Protein AF-A0A6G2D678-F1 (afdb_monomer_lite)

Sequence (94 aa):
DIIPLDELYRICEYARSITLERPALLGRIIARPYVGEPGNFTRTANRRDLAVSPFAPTVLDKLNEAGIDTYAVGKINDIFNGAGINHDMGHNKS

Foldseek 3Di:
DPADLVRLVVVQVVVVVVQVDPPRPDQKGKRFDWDDDVPDIDTDPSIDMDGDAPPDQDVLLVCVVVVHAAEDEACPCVNRVNRSHDYYPDHPDD

Secondary structure (DSSP, 8-state):
--S-HHHHHHHHHHHHHTSSSTTS--SEEEE--EEEETTEEEE-S--EEEEPPPSS--HHHHHHHTT---EE-TTHHHHHTTTT-SEE------

pLDDT: mean 93.07, std 7.23, range [51.72, 98.25]

Structure (mmCIF, N/CA/C/O backbone):
data_AF-A0A6G2D678-F1
#
_entry.id   AF-A0A6G2D678-F1
#
loop_
_atom_site.group_PDB
_atom_site.id
_atom_site.type_symbol
_atom_site.label_atom_id
_atom_site.label_alt_id
_atom_site.label_comp_id
_atom_site.label_asym_id
_atom_site.label_entity_id
_atom_site.label_seq_id
_atom_site.pdbx_PDB_ins_code
_atom_site.Cartn_x
_atom_site.Cartn_y
_atom_site.Cartn_z
_atom_site.occupancy
_atom_site.B_iso_or_equiv
_atom_site.auth_seq_id
_atom_site.auth_comp_id
_atom_site.auth_asym_id
_atom_site.auth_atom_id
_atom_site.pdbx_PDB_model_num
ATOM 1 N N . ASP A 1 1 ? 9.042 -2.017 -20.191 1.00 71.19 1 ASP A N 1
ATOM 2 C CA . ASP A 1 1 ? 9.616 -2.503 -21.463 1.00 71.19 1 ASP A CA 1
ATOM 3 C C . ASP A 1 1 ? 9.631 -4.020 -21.557 1.00 71.19 1 ASP A C 1
ATOM 5 O O . ASP A 1 1 ? 9.104 -4.534 -22.528 1.00 71.19 1 ASP A O 1
ATOM 9 N N . ILE A 1 2 ? 10.139 -4.743 -20.549 1.00 94.38 2 ILE A N 1
ATOM 10 C CA . ILE A 1 2 ? 10.110 -6.222 -20.543 1.00 94.38 2 ILE A CA 1
ATOM 11 C C . ILE A 1 2 ? 8.810 -6.771 -19.941 1.00 94.38 2 ILE A C 1
ATOM 13 O O . ILE A 1 2 ? 8.140 -7.586 -20.560 1.00 94.38 2 ILE A O 1
ATOM 17 N N . ILE A 1 3 ? 8.446 -6.310 -18.742 1.00 96.44 3 ILE A N 1
ATOM 18 C CA . ILE A 1 3 ? 7.208 -6.705 -18.058 1.00 96.44 3 ILE A CA 1
ATOM 19 C C . ILE A 1 3 ? 6.299 -5.471 -18.002 1.00 96.44 3 ILE A C 1
ATOM 21 O O . ILE A 1 3 ? 6.680 -4.478 -17.366 1.00 96.44 3 ILE A O 1
ATOM 25 N N . PRO A 1 4 ? 5.140 -5.474 -18.683 1.00 96.94 4 PRO A N 1
ATOM 26 C CA . PRO A 1 4 ? 4.145 -4.413 -18.566 1.00 96.94 4 PRO A CA 1
ATOM 27 C C . PRO A 1 4 ? 3.669 -4.231 -17.118 1.00 96.94 4 PRO A C 1
ATOM 29 O O . PRO A 1 4 ? 3.613 -5.188 -16.346 1.00 96.94 4 PRO A O 1
ATOM 32 N N . LEU A 1 5 ? 3.290 -3.003 -16.744 1.00 96.62 5 LEU A N 1
ATOM 33 C CA . LEU A 1 5 ? 2.854 -2.696 -15.373 1.00 96.62 5 LEU A CA 1
ATOM 34 C C . LEU A 1 5 ? 1.661 -3.546 -14.934 1.00 96.62 5 LEU A C 1
ATOM 36 O O . LEU A 1 5 ? 1.669 -4.073 -13.825 1.00 96.62 5 LEU A O 1
ATOM 40 N N . ASP A 1 6 ? 0.678 -3.725 -15.812 1.00 97.00 6 ASP A N 1
ATOM 41 C CA . ASP A 1 6 ? -0.521 -4.503 -15.502 1.00 97.00 6 ASP A CA 1
ATOM 42 C C . ASP A 1 6 ? -0.190 -5.974 -15.225 1.00 97.00 6 ASP A C 1
ATOM 44 O O . ASP A 1 6 ? -0.755 -6.588 -14.319 1.00 97.00 6 ASP A O 1
ATOM 48 N N . GLU A 1 7 ? 0.777 -6.537 -15.953 1.00 97.94 7 GLU A N 1
ATOM 49 C CA . GLU A 1 7 ? 1.263 -7.892 -15.703 1.00 97.94 7 GLU A CA 1
ATOM 50 C C . GLU A 1 7 ? 2.030 -7.972 -14.379 1.00 97.94 7 GLU A C 1
ATOM 52 O O . GLU A 1 7 ? 1.764 -8.863 -13.572 1.00 97.94 7 GLU A O 1
ATOM 57 N N . LEU A 1 8 ? 2.915 -7.008 -14.102 1.00 98.00 8 LEU A N 1
ATOM 58 C CA . LEU A 1 8 ? 3.619 -6.925 -12.821 1.00 98.00 8 LEU A CA 1
ATOM 59 C C . LEU A 1 8 ? 2.635 -6.857 -11.643 1.00 98.00 8 LEU A C 1
ATOM 61 O O . LEU A 1 8 ? 2.820 -7.549 -10.641 1.00 98.00 8 LEU A O 1
ATOM 65 N N . TYR A 1 9 ? 1.574 -6.057 -11.760 1.00 97.19 9 TYR A N 1
ATOM 66 C CA . TYR A 1 9 ? 0.542 -5.968 -10.731 1.00 97.19 9 TYR A CA 1
ATOM 67 C C . TYR A 1 9 ? -0.212 -7.283 -10.563 1.00 97.19 9 TYR A C 1
ATOM 69 O O . TYR A 1 9 ? -0.351 -7.738 -9.429 1.00 97.19 9 TYR A O 1
ATOM 77 N N . ARG A 1 10 ? -0.606 -7.945 -11.657 1.00 98.00 10 ARG A N 1
ATOM 78 C CA . ARG A 1 10 ? -1.239 -9.273 -11.603 1.00 98.00 10 ARG A CA 1
ATOM 79 C C . ARG A 1 10 ? -0.348 -10.319 -10.930 1.00 98.00 10 ARG A C 1
ATOM 81 O O . ARG A 1 10 ? -0.838 -11.116 -10.134 1.00 98.00 10 ARG A O 1
ATOM 88 N N . ILE A 1 11 ? 0.957 -10.310 -11.207 1.00 98.25 11 ILE A N 1
ATOM 89 C CA . ILE A 1 11 ? 1.926 -11.195 -10.543 1.00 98.25 11 ILE A CA 1
ATOM 90 C C . ILE A 1 11 ? 1.963 -10.909 -9.039 1.00 98.25 11 ILE A C 1
ATOM 92 O O . ILE A 1 11 ? 1.914 -11.838 -8.233 1.00 98.25 11 ILE A O 1
ATOM 96 N N . CYS A 1 12 ? 2.021 -9.635 -8.641 1.00 98.12 12 CYS A N 1
ATOM 97 C CA . CYS A 1 12 ? 2.001 -9.255 -7.230 1.00 98.12 12 CYS A CA 1
ATOM 98 C C . CYS A 1 12 ? 0.688 -9.649 -6.533 1.00 98.12 12 CYS A C 1
ATOM 100 O O . CYS A 1 12 ? 0.726 -10.100 -5.390 1.00 98.12 12 CYS A O 1
ATOM 102 N N . GLU A 1 13 ? -0.454 -9.518 -7.208 1.00 96.44 13 GLU A N 1
ATOM 103 C CA . GLU A 1 13 ? -1.767 -9.940 -6.706 1.00 96.44 13 GLU A CA 1
ATOM 104 C C . GLU A 1 13 ? -1.829 -11.462 -6.516 1.00 96.44 13 GLU A C 1
ATOM 106 O O . GLU A 1 13 ? -2.235 -11.938 -5.453 1.00 96.44 13 GLU A O 1
ATOM 111 N N . TYR A 1 14 ? -1.324 -12.233 -7.482 1.00 97.50 14 TYR A N 1
ATOM 112 C CA . TYR A 1 14 ? -1.192 -13.681 -7.335 1.00 97.50 14 TYR A CA 1
ATOM 113 C C . TYR A 1 14 ? -0.264 -14.052 -6.169 1.00 97.50 14 TYR A C 1
ATOM 115 O O . TYR A 1 14 ? -0.654 -14.826 -5.294 1.00 97.50 14 TYR A O 1
ATOM 123 N N . ALA A 1 15 ? 0.924 -13.446 -6.085 1.00 97.81 15 ALA A N 1
ATOM 124 C CA . ALA A 1 15 ? 1.859 -13.668 -4.981 1.00 97.81 15 ALA A CA 1
ATOM 125 C C . ALA A 1 15 ? 1.228 -13.336 -3.618 1.00 97.81 15 ALA A C 1
ATOM 127 O O . ALA A 1 15 ? 1.447 -14.048 -2.636 1.00 97.81 15 ALA A O 1
ATOM 128 N N . ARG A 1 16 ? 0.401 -12.285 -3.550 1.00 95.31 16 ARG A N 1
ATOM 129 C CA . ARG A 1 16 ? -0.354 -11.934 -2.345 1.00 95.31 16 ARG A CA 1
ATOM 130 C C . ARG A 1 16 ? -1.347 -13.033 -1.977 1.00 95.31 16 ARG A C 1
ATOM 132 O O . ARG A 1 16 ? -1.418 -13.375 -0.798 1.00 95.31 16 ARG A O 1
ATOM 139 N N . SER A 1 17 ? -2.063 -13.596 -2.949 1.00 95.50 17 SER A N 1
ATOM 140 C CA . SER A 1 17 ? -3.075 -14.634 -2.706 1.00 95.50 17 SER A CA 1
ATOM 141 C C . SER A 1 17 ? -2.502 -15.918 -2.092 1.00 95.50 17 SER A C 1
ATOM 143 O O . SER A 1 17 ? -3.153 -16.534 -1.257 1.00 95.50 17 SER A O 1
ATOM 145 N N . ILE A 1 18 ? -1.257 -16.276 -2.425 1.00 96.50 18 ILE A N 1
ATOM 146 C CA . ILE A 1 18 ? -0.612 -17.515 -1.954 1.00 96.50 18 ILE A CA 1
ATOM 147 C C . ILE A 1 18 ? 0.241 -17.341 -0.684 1.00 96.50 18 ILE A C 1
ATOM 149 O O . ILE A 1 18 ? 0.860 -18.293 -0.223 1.00 96.50 18 ILE A O 1
ATOM 153 N N . THR A 1 19 ? 0.310 -16.133 -0.114 1.00 96.38 19 THR A N 1
ATOM 154 C CA . THR A 1 19 ? 1.181 -15.808 1.042 1.00 96.38 19 THR A CA 1
ATOM 155 C C . THR A 1 19 ? 0.395 -15.399 2.291 1.00 96.38 19 THR A C 1
ATOM 157 O O . THR A 1 19 ? 0.910 -14.699 3.165 1.00 96.38 19 THR A O 1
ATOM 160 N N . LEU A 1 20 ? -0.888 -15.764 2.360 1.00 93.44 20 LEU A N 1
ATOM 161 C CA . LEU A 1 20 ? -1.798 -15.403 3.459 1.00 93.44 20 LEU A CA 1
ATOM 162 C C . LEU A 1 20 ? -1.722 -16.359 4.659 1.00 93.44 20 LEU A C 1
ATOM 164 O O . LEU A 1 20 ? -2.299 -16.067 5.703 1.00 93.44 20 LEU A O 1
ATOM 168 N N . GLU A 1 21 ? -0.996 -17.471 4.539 1.00 93.00 21 GLU A N 1
ATOM 169 C CA . GLU A 1 21 ? -0.945 -18.530 5.548 1.00 93.00 21 GLU A CA 1
ATOM 170 C C . GLU A 1 21 ? 0.492 -18.948 5.878 1.00 93.00 21 GLU A C 1
ATOM 172 O O . GLU A 1 21 ? 1.439 -18.702 5.128 1.00 93.00 21 GLU A O 1
ATOM 177 N N . ARG A 1 22 ? 0.674 -19.597 7.034 1.00 92.81 22 ARG A N 1
ATOM 178 C CA . ARG A 1 22 ? 1.970 -20.158 7.443 1.00 92.81 22 ARG A CA 1
ATOM 179 C C . ARG A 1 22 ? 2.292 -21.403 6.600 1.00 92.81 22 ARG A C 1
ATOM 181 O O . ARG A 1 22 ? 1.380 -22.158 6.288 1.00 92.81 22 ARG A O 1
ATOM 188 N N . PRO A 1 23 ? 3.570 -21.665 6.270 1.00 93.38 23 PRO A N 1
ATOM 189 C CA . PRO A 1 23 ? 4.779 -20.994 6.762 1.00 93.38 23 PRO A CA 1
ATOM 190 C C . PRO A 1 23 ? 5.139 -19.692 6.028 1.00 93.38 23 PRO A C 1
ATOM 192 O O . PRO A 1 23 ? 6.028 -18.976 6.479 1.00 93.38 23 PRO A O 1
ATOM 195 N N . ALA A 1 24 ? 4.453 -19.357 4.935 1.00 93.00 24 ALA A N 1
ATOM 196 C CA . ALA A 1 24 ? 4.790 -18.239 4.053 1.00 93.00 24 ALA A CA 1
ATOM 197 C C . ALA A 1 24 ? 3.925 -16.988 4.301 1.00 93.00 24 ALA A C 1
ATOM 199 O O . ALA A 1 24 ? 3.530 -16.301 3.358 1.00 93.00 24 ALA A O 1
ATOM 200 N N . LEU A 1 25 ? 3.635 -16.681 5.571 1.00 93.50 25 LEU A N 1
ATOM 201 C CA . LEU A 1 25 ? 2.818 -15.526 5.936 1.00 93.50 25 LEU A CA 1
ATOM 202 C C . LEU A 1 25 ? 3.624 -14.237 5.742 1.00 93.50 25 LEU A C 1
ATOM 204 O O . LEU A 1 25 ? 4.501 -13.918 6.545 1.00 93.50 25 LEU A O 1
ATOM 208 N N . LEU A 1 26 ? 3.309 -13.482 4.688 1.00 94.19 26 LEU A N 1
ATOM 209 C CA . LEU A 1 26 ? 3.966 -12.208 4.387 1.00 94.19 26 LEU A CA 1
ATOM 210 C C . LEU A 1 26 ? 3.067 -11.022 4.727 1.00 94.19 26 LEU A C 1
ATOM 212 O O . LEU A 1 26 ? 1.896 -10.998 4.355 1.00 94.19 26 LEU A O 1
ATOM 216 N N . GLY A 1 27 ? 3.626 -9.988 5.360 1.00 92.12 27 GLY A N 1
ATOM 217 C CA . GLY A 1 27 ? 2.884 -8.762 5.681 1.00 92.12 27 GLY A CA 1
ATOM 218 C C . GLY A 1 27 ? 2.563 -7.893 4.460 1.00 92.12 27 GLY A C 1
ATOM 219 O O . GLY A 1 27 ? 1.527 -7.232 4.427 1.00 92.12 27 GLY A O 1
ATOM 220 N N . ARG A 1 28 ? 3.423 -7.900 3.431 1.00 94.12 28 ARG A N 1
ATOM 221 C CA . ARG A 1 28 ? 3.274 -7.039 2.250 1.00 94.12 28 ARG A CA 1
ATOM 222 C C . ARG A 1 28 ? 3.961 -7.613 1.016 1.00 94.12 28 ARG A C 1
ATOM 224 O O . ARG A 1 28 ? 5.097 -8.069 1.108 1.00 94.12 28 ARG A O 1
ATOM 231 N N . ILE A 1 29 ? 3.306 -7.491 -0.135 1.00 97.12 29 ILE A N 1
ATOM 232 C CA . ILE A 1 29 ? 3.920 -7.654 -1.460 1.00 97.12 29 ILE A CA 1
ATOM 233 C C . ILE A 1 29 ? 4.094 -6.267 -2.080 1.00 97.12 29 ILE A C 1
ATOM 235 O O . ILE A 1 29 ? 3.205 -5.428 -1.953 1.00 97.12 29 ILE A O 1
ATOM 239 N N . ILE A 1 30 ? 5.237 -5.994 -2.715 1.00 96.50 30 ILE A N 1
ATOM 240 C CA . ILE A 1 30 ? 5.529 -4.669 -3.276 1.00 96.50 30 ILE A CA 1
ATOM 241 C C . ILE A 1 30 ? 5.961 -4.778 -4.737 1.00 96.50 30 ILE A C 1
ATOM 243 O O . ILE A 1 30 ? 7.030 -5.311 -5.030 1.00 96.50 30 ILE A O 1
ATOM 247 N N . ALA A 1 31 ? 5.182 -4.182 -5.638 1.00 97.50 31 ALA A N 1
ATOM 248 C CA . ALA A 1 31 ? 5.576 -3.971 -7.023 1.00 97.50 31 ALA A CA 1
ATOM 249 C C . ALA A 1 31 ? 6.614 -2.841 -7.097 1.00 97.50 31 ALA A C 1
ATOM 251 O O . ALA A 1 31 ? 6.367 -1.717 -6.646 1.00 97.50 31 ALA A O 1
ATOM 252 N N . ARG A 1 32 ? 7.794 -3.129 -7.663 1.00 97.50 32 ARG A N 1
ATOM 253 C CA . ARG A 1 32 ? 8.896 -2.164 -7.834 1.00 97.50 32 ARG A CA 1
ATOM 254 C C . ARG A 1 32 ? 9.307 -2.025 -9.304 1.00 97.50 32 ARG A C 1
ATOM 256 O O . ARG A 1 32 ? 10.403 -2.452 -9.661 1.00 97.50 32 ARG A O 1
ATOM 263 N N . PRO A 1 33 ? 8.461 -1.419 -10.149 1.00 96.75 33 PRO A N 1
ATOM 264 C CA . PRO A 1 33 ? 8.821 -1.162 -11.536 1.00 96.75 33 PRO A CA 1
ATOM 265 C C . PRO A 1 33 ? 9.960 -0.144 -11.646 1.00 96.75 33 PRO A C 1
ATOM 267 O O . PRO A 1 33 ? 10.004 0.861 -10.926 1.00 96.75 33 PRO A O 1
ATOM 270 N N . TYR A 1 34 ? 10.860 -0.393 -12.588 1.00 96.81 34 TYR A N 1
ATOM 271 C CA . TYR A 1 34 ? 12.002 0.454 -12.906 1.00 96.81 34 TYR A CA 1
ATOM 272 C C . TYR A 1 34 ? 12.161 0.588 -14.424 1.00 96.81 34 TYR A C 1
ATOM 274 O O . TYR A 1 34 ? 11.614 -0.208 -15.186 1.00 96.81 34 TYR A O 1
ATOM 282 N N . VAL A 1 35 ? 12.897 1.614 -14.839 1.00 96.44 35 VAL A N 1
ATOM 283 C CA . VAL A 1 35 ? 13.276 1.905 -16.228 1.00 96.44 35 VAL A CA 1
ATOM 284 C C . VAL A 1 35 ? 14.769 2.220 -16.292 1.00 96.44 35 VAL A C 1
ATOM 286 O O . VAL A 1 35 ? 15.397 2.443 -15.254 1.00 96.44 35 VAL A O 1
ATOM 289 N N . GLY A 1 36 ? 15.330 2.261 -17.495 1.00 95.50 36 GLY A N 1
ATOM 290 C CA . GLY A 1 36 ? 16.734 2.581 -17.732 1.00 95.50 36 GLY A CA 1
ATOM 291 C C . GLY A 1 36 ? 17.501 1.412 -18.335 1.00 95.50 36 GLY A C 1
ATOM 292 O O . GLY A 1 36 ? 16.913 0.443 -18.805 1.00 95.50 36 GLY A O 1
ATOM 293 N N . GLU A 1 37 ? 18.820 1.522 -18.298 1.00 96.81 37 GLU A N 1
ATOM 294 C CA . GLU A 1 37 ? 19.757 0.645 -19.005 1.00 96.81 37 GLU A CA 1
ATOM 295 C C . GLU A 1 37 ? 20.801 0.092 -18.021 1.00 96.81 37 GLU A C 1
ATOM 297 O O . GLU A 1 37 ? 20.951 0.639 -16.920 1.00 96.81 37 GLU A O 1
ATOM 302 N N . PRO A 1 38 ? 21.556 -0.966 -18.377 1.00 97.19 38 PRO A N 1
ATOM 303 C CA . PRO A 1 38 ? 22.640 -1.471 -17.541 1.00 97.19 38 PRO A CA 1
ATOM 304 C C . PRO A 1 38 ? 23.574 -0.352 -17.051 1.00 97.19 38 PRO A C 1
ATOM 306 O O . PRO A 1 38 ? 24.141 0.400 -17.838 1.00 97.19 38 PRO A O 1
ATOM 309 N N . GLY A 1 39 ? 23.717 -0.238 -15.728 1.00 96.94 39 GLY A N 1
ATOM 310 C CA . GLY A 1 39 ? 24.502 0.817 -15.075 1.00 96.94 39 GLY A CA 1
ATOM 311 C C . GLY A 1 39 ? 23.728 2.095 -14.726 1.00 96.94 39 GLY A C 1
ATOM 312 O O . GLY A 1 39 ? 24.261 2.925 -13.997 1.00 96.94 39 GLY A O 1
ATOM 313 N N . ASN A 1 40 ? 22.477 2.250 -15.172 1.00 97.06 40 ASN A N 1
ATOM 314 C CA . ASN A 1 40 ? 21.650 3.428 -14.903 1.00 97.06 40 ASN A CA 1
ATOM 315 C C . ASN A 1 40 ? 20.147 3.089 -14.820 1.00 97.06 40 ASN A C 1
ATOM 317 O O . ASN A 1 40 ? 19.348 3.502 -15.662 1.00 97.06 40 ASN A O 1
ATOM 321 N N . PHE A 1 41 ? 19.748 2.329 -13.797 1.00 97.31 41 PHE A N 1
ATOM 322 C CA . PHE A 1 41 ? 18.340 2.010 -13.543 1.00 97.31 41 PHE A CA 1
ATOM 323 C C . PHE A 1 41 ? 17.709 2.972 -12.536 1.00 97.31 41 PHE A C 1
ATOM 325 O O . PHE A 1 41 ? 18.250 3.208 -11.457 1.00 97.31 41 PHE A O 1
ATOM 332 N N . THR A 1 42 ? 16.511 3.458 -12.856 1.00 96.56 42 THR A N 1
ATOM 333 C CA . THR A 1 42 ? 15.713 4.330 -11.989 1.00 96.56 42 THR A CA 1
ATOM 334 C C . THR A 1 42 ? 14.369 3.685 -11.678 1.00 96.56 42 THR A C 1
ATOM 336 O O . THR A 1 42 ? 13.644 3.237 -12.566 1.00 96.56 42 THR A O 1
ATOM 339 N N . ARG A 1 43 ? 14.000 3.655 -10.395 1.00 96.56 43 ARG A N 1
ATOM 340 C CA . ARG A 1 43 ? 12.670 3.203 -9.965 1.00 96.56 43 ARG A CA 1
ATOM 341 C C . ARG A 1 43 ? 11.629 4.237 -10.361 1.00 96.56 43 ARG A C 1
ATOM 343 O O . ARG A 1 43 ? 11.826 5.429 -10.155 1.00 96.56 43 ARG A O 1
ATOM 350 N N . THR A 1 44 ? 10.508 3.770 -10.885 1.00 94.88 44 THR A N 1
ATOM 351 C CA . THR A 1 44 ? 9.409 4.659 -11.269 1.00 94.88 44 THR A CA 1
ATOM 352 C C . THR A 1 44 ? 8.505 4.966 -10.073 1.00 94.88 44 THR A C 1
ATOM 354 O O . THR A 1 44 ? 8.533 4.269 -9.055 1.00 94.88 44 THR A O 1
ATOM 357 N N . ALA A 1 45 ? 7.654 5.984 -10.216 1.00 93.06 45 ALA A N 1
ATOM 358 C CA . ALA A 1 45 ? 6.610 6.300 -9.240 1.00 93.06 45 ALA A CA 1
ATOM 359 C C . ALA A 1 45 ? 5.475 5.254 -9.196 1.00 93.06 45 ALA A C 1
ATOM 361 O O . ALA A 1 45 ? 4.673 5.272 -8.269 1.00 93.06 45 ALA A O 1
ATOM 362 N N . ASN A 1 46 ? 5.438 4.299 -10.136 1.00 92.81 46 ASN A N 1
ATOM 363 C CA . ASN A 1 46 ? 4.399 3.266 -10.271 1.00 92.81 46 ASN A CA 1
ATOM 364 C C . ASN A 1 46 ? 4.534 2.126 -9.239 1.00 92.81 46 ASN A C 1
ATOM 366 O O . ASN A 1 46 ? 4.220 0.966 -9.497 1.00 92.81 46 ASN A O 1
ATOM 370 N N . ARG A 1 47 ? 5.067 2.431 -8.055 1.00 94.12 47 ARG A N 1
ATOM 371 C CA . ARG A 1 47 ? 5.120 1.497 -6.932 1.00 94.12 47 ARG A CA 1
ATOM 372 C C . ARG A 1 47 ? 3.690 1.197 -6.476 1.00 94.12 47 ARG A C 1
ATOM 374 O O . ARG A 1 47 ? 2.928 2.123 -6.216 1.00 94.12 47 ARG A O 1
ATOM 381 N N . ARG A 1 48 ? 3.375 -0.082 -6.268 1.00 92.62 48 ARG A N 1
ATOM 382 C CA . ARG A 1 48 ? 2.123 -0.512 -5.631 1.00 92.62 48 ARG A CA 1
ATOM 383 C C . ARG A 1 48 ? 2.410 -1.492 -4.504 1.00 92.62 48 ARG A C 1
ATOM 385 O O . ARG A 1 48 ? 3.192 -2.427 -4.677 1.00 92.62 48 ARG A O 1
ATOM 392 N N . ASP A 1 49 ? 1.759 -1.283 -3.369 1.00 92.12 49 ASP A N 1
ATOM 393 C CA . ASP A 1 49 ? 1.900 -2.117 -2.183 1.00 92.12 49 ASP A CA 1
ATOM 394 C C . ASP A 1 49 ? 0.592 -2.876 -1.931 1.00 92.12 49 ASP A C 1
ATOM 396 O O . ASP A 1 49 ? -0.485 -2.288 -1.928 1.00 92.12 49 ASP A O 1
ATOM 400 N N . LEU A 1 50 ? 0.694 -4.183 -1.702 1.00 89.06 50 LEU A N 1
ATOM 401 C CA . LEU A 1 50 ? -0.410 -5.060 -1.317 1.00 89.06 50 LEU A CA 1
ATOM 402 C C . LEU A 1 50 ? -0.162 -5.538 0.115 1.00 89.06 50 LEU A C 1
ATOM 404 O O . LEU A 1 50 ? 0.543 -6.530 0.342 1.00 89.06 50 LEU A O 1
ATOM 408 N N . ALA A 1 51 ? -0.678 -4.785 1.082 1.00 87.12 51 ALA A N 1
ATOM 409 C CA . ALA A 1 51 ? -0.510 -5.050 2.506 1.00 87.12 51 ALA A CA 1
ATOM 410 C C . ALA A 1 51 ? -1.710 -5.805 3.090 1.00 87.12 51 ALA A C 1
ATOM 412 O O . ALA A 1 51 ? -2.826 -5.704 2.587 1.00 87.12 51 ALA A O 1
ATOM 413 N N . VAL A 1 52 ? -1.466 -6.566 4.154 1.00 83.31 52 VAL A N 1
ATOM 414 C CA . VAL A 1 52 ? -2.536 -7.179 4.949 1.00 83.31 52 VAL A CA 1
ATOM 415 C C . VAL A 1 52 ? -3.034 -6.144 5.954 1.00 83.31 52 VAL A C 1
ATOM 417 O O . VAL A 1 52 ? -2.235 -5.601 6.715 1.00 83.31 52 VAL A O 1
ATOM 420 N N . SER A 1 53 ? -4.338 -5.864 5.950 1.00 83.31 53 SER A N 1
ATOM 421 C CA . SER A 1 53 ? -4.972 -5.083 7.018 1.00 83.31 53 SER A CA 1
ATOM 422 C C . SER A 1 53 ? -4.991 -5.883 8.327 1.00 83.31 53 SER A C 1
ATOM 424 O O . SER A 1 53 ? -4.968 -7.115 8.280 1.00 83.31 53 SER A O 1
ATOM 426 N N . PRO A 1 54 ? -5.057 -5.226 9.499 1.00 85.62 54 PRO A N 1
ATOM 427 C CA . PRO A 1 54 ? -5.232 -5.921 10.772 1.00 85.62 54 PRO A CA 1
ATOM 428 C C . PRO A 1 54 ? -6.373 -6.953 10.713 1.00 85.62 54 PRO A C 1
ATOM 430 O O . PRO A 1 54 ? -7.464 -6.656 10.235 1.00 85.62 54 PRO A O 1
ATOM 433 N N . PHE A 1 55 ? -6.121 -8.174 11.197 1.00 87.69 55 PHE A N 1
ATOM 434 C CA . PHE A 1 55 ? -7.072 -9.299 11.111 1.00 87.69 55 PHE A CA 1
ATOM 435 C C . PHE A 1 55 ? -8.327 -9.126 11.983 1.00 87.69 55 PHE A C 1
ATOM 437 O O . PHE A 1 55 ? -9.276 -9.897 11.862 1.00 87.69 55 PHE A O 1
ATOM 444 N N . ALA A 1 56 ? -8.317 -8.148 12.886 1.00 91.88 56 ALA A N 1
ATOM 445 C CA . ALA A 1 56 ? -9.422 -7.793 13.761 1.00 91.88 56 ALA 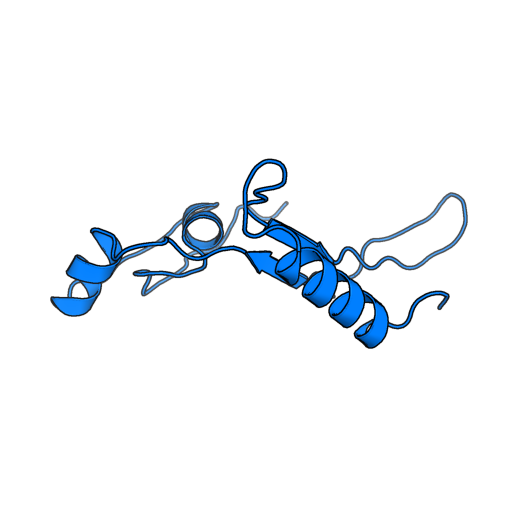A CA 1
ATOM 446 C C . ALA A 1 56 ? -9.422 -6.272 13.997 1.00 91.88 56 ALA A C 1
ATOM 448 O O . ALA A 1 56 ? -8.355 -5.655 13.884 1.00 91.88 56 ALA A O 1
ATOM 449 N N . PRO A 1 57 ? -10.577 -5.677 14.357 1.00 93.25 57 PRO A N 1
ATOM 450 C CA . PRO A 1 57 ? -10.662 -4.262 14.690 1.00 93.25 57 PRO A CA 1
ATOM 451 C C . PRO A 1 57 ? -9.664 -3.875 15.780 1.00 93.25 57 PRO A C 1
ATOM 453 O O . PRO A 1 57 ? -9.550 -4.534 16.816 1.00 93.25 57 PRO A O 1
ATOM 456 N N . THR A 1 58 ? -8.950 -2.789 15.534 1.00 95.62 58 THR A N 1
ATOM 457 C CA . THR A 1 58 ? -7.968 -2.210 16.443 1.00 95.62 58 THR A CA 1
ATOM 458 C C . THR A 1 58 ? -8.600 -1.101 17.282 1.00 95.62 58 THR A C 1
ATOM 460 O O . THR A 1 58 ? -9.739 -0.689 17.064 1.00 95.62 58 THR A O 1
ATOM 463 N N . VAL A 1 59 ? -7.847 -0.563 18.244 1.00 96.62 59 VAL A N 1
ATOM 464 C CA . VAL A 1 59 ? -8.286 0.627 18.990 1.00 96.62 59 VAL A CA 1
ATOM 465 C C . VAL A 1 59 ? -8.449 1.839 18.062 1.00 96.62 59 VAL A C 1
ATOM 467 O O . VAL A 1 59 ? -9.343 2.643 18.295 1.00 96.62 59 VAL A O 1
ATOM 470 N N . LEU A 1 60 ? -7.657 1.949 16.987 1.00 96.19 60 LEU A N 1
ATOM 471 C CA . LEU A 1 60 ? -7.802 3.026 15.998 1.00 96.19 60 LEU A CA 1
ATOM 472 C C . LEU A 1 60 ? -9.168 2.965 15.306 1.00 96.19 60 LEU A C 1
ATOM 474 O O . LEU A 1 60 ? -9.833 3.988 15.167 1.00 96.19 60 LEU A O 1
ATOM 478 N N . ASP A 1 61 ? -9.628 1.760 14.958 1.00 94.94 61 ASP A N 1
ATOM 479 C CA . ASP A 1 61 ? -10.966 1.563 14.394 1.00 94.94 61 ASP A CA 1
ATOM 480 C C . ASP A 1 61 ? -12.052 1.992 15.390 1.00 94.94 61 ASP A C 1
ATOM 482 O O . ASP A 1 61 ? -13.006 2.665 15.014 1.00 94.94 61 ASP A O 1
ATOM 486 N N . LYS A 1 62 ? -11.873 1.687 16.684 1.00 96.50 62 LYS A N 1
ATOM 487 C CA . LYS A 1 62 ? -12.817 2.095 17.739 1.00 96.50 62 LYS A CA 1
ATOM 488 C C . LYS A 1 62 ? -12.860 3.598 17.983 1.00 96.50 62 LYS A C 1
ATOM 490 O O . LYS A 1 62 ? -13.935 4.123 18.255 1.00 96.50 62 LYS A O 1
ATOM 495 N N . LEU A 1 63 ? -11.729 4.289 17.874 1.00 96.75 63 LEU A N 1
ATOM 496 C CA . LEU A 1 63 ? -11.688 5.750 17.954 1.00 96.75 63 LEU A CA 1
ATOM 497 C C . LEU A 1 63 ? -12.456 6.377 16.786 1.00 96.75 63 LEU A C 1
ATOM 499 O O . LEU A 1 63 ? -13.311 7.230 17.012 1.00 96.75 63 LEU A O 1
ATOM 503 N N . ASN A 1 64 ? -12.233 5.875 15.571 1.00 92.06 64 ASN A N 1
ATOM 504 C CA . ASN A 1 64 ? -12.936 6.342 14.381 1.00 92.06 64 ASN A CA 1
ATOM 505 C C . ASN A 1 64 ? -14.456 6.073 14.463 1.00 92.06 64 ASN A C 1
ATOM 507 O O . ASN A 1 64 ? -15.258 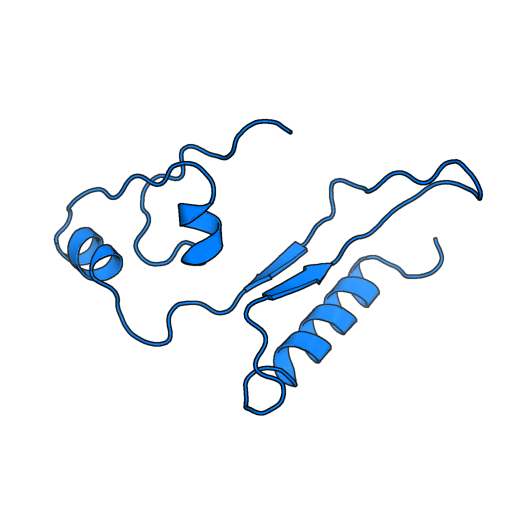6.973 14.228 1.00 92.06 64 ASN A O 1
ATOM 511 N N . GLU A 1 65 ? -14.870 4.870 14.888 1.00 93.25 65 GLU A N 1
ATOM 512 C CA . GLU A 1 65 ? -16.284 4.527 15.145 1.00 93.25 65 GLU A CA 1
ATOM 513 C C . GLU A 1 65 ? -16.942 5.463 16.180 1.00 93.25 65 GLU A C 1
ATOM 515 O O . GLU A 1 65 ? -18.135 5.750 16.088 1.00 93.25 65 GLU A O 1
ATOM 520 N N . ALA A 1 66 ? -16.172 5.954 17.155 1.00 97.12 66 ALA A N 1
ATOM 521 C CA . ALA A 1 66 ? -16.629 6.899 18.173 1.00 97.12 66 ALA A CA 1
ATOM 522 C C . ALA A 1 66 ? -16.606 8.372 17.712 1.00 97.12 66 ALA A C 1
ATOM 524 O O . ALA A 1 66 ? -16.924 9.257 18.508 1.00 97.12 66 ALA A O 1
ATOM 525 N N . GLY A 1 67 ? -16.233 8.653 16.458 1.00 95.62 67 GLY A N 1
ATOM 526 C CA . GLY A 1 67 ? -16.115 10.012 15.922 1.00 95.62 67 GLY A CA 1
ATOM 527 C C . GLY A 1 67 ? -14.909 10.789 16.458 1.00 95.62 67 GLY A C 1
ATOM 528 O O . GLY A 1 67 ? -14.939 12.017 16.482 1.00 95.62 67 GLY A O 1
ATOM 529 N N . ILE A 1 68 ? -13.875 10.087 16.933 1.00 97.56 68 ILE A N 1
ATOM 530 C CA . ILE A 1 68 ? -12.621 10.682 17.399 1.00 97.56 68 ILE A CA 1
ATOM 531 C C . ILE A 1 68 ? -11.595 10.597 16.271 1.00 97.56 68 ILE A C 1
ATOM 533 O O . ILE A 1 68 ? -11.249 9.500 15.833 1.00 97.56 68 ILE A O 1
ATOM 537 N N . ASP A 1 69 ? -11.071 11.749 15.855 1.00 96.88 69 ASP A N 1
ATOM 538 C CA . ASP A 1 69 ? -10.082 11.818 14.781 1.00 96.88 69 ASP A CA 1
ATOM 539 C C . ASP A 1 69 ? -8.776 11.091 15.139 1.00 96.88 69 ASP A C 1
ATOM 541 O O . ASP A 1 69 ? -8.174 11.305 16.198 1.00 96.88 69 ASP A O 1
ATOM 545 N N . THR A 1 70 ? -8.276 10.292 14.200 1.00 97.19 70 THR A N 1
ATOM 546 C CA . THR A 1 70 ? -6.974 9.626 14.282 1.00 97.19 70 THR A CA 1
ATOM 547 C C . THR A 1 70 ? -5.991 10.195 13.253 1.00 97.19 70 THR A C 1
ATOM 549 O O . THR A 1 70 ? -6.226 10.188 12.042 1.00 97.19 70 THR A O 1
ATOM 552 N N . TYR A 1 71 ? -4.846 10.677 13.744 1.00 96.81 71 TYR A N 1
ATOM 553 C CA . TYR A 1 71 ? -3.767 11.244 12.931 1.00 96.81 71 TYR A CA 1
ATOM 554 C C . TYR A 1 71 ? -2.549 10.315 12.937 1.00 96.81 71 TYR A C 1
ATOM 556 O O . TYR A 1 71 ? -2.037 9.948 13.995 1.00 96.81 71 TYR A O 1
ATOM 564 N N . ALA A 1 72 ? -2.061 9.954 11.753 1.00 96.31 72 ALA A N 1
ATOM 565 C CA . ALA A 1 72 ? -0.893 9.107 11.553 1.00 96.31 72 ALA A CA 1
ATOM 566 C C . ALA A 1 72 ? 0.287 9.915 10.998 1.00 96.31 72 ALA A C 1
ATOM 568 O O . ALA A 1 72 ? 0.121 10.752 10.117 1.00 96.31 72 ALA A O 1
ATOM 569 N N . VAL A 1 73 ? 1.496 9.644 11.500 1.00 94.94 73 VAL A N 1
ATOM 570 C CA . VAL A 1 73 ? 2.744 10.275 11.041 1.00 94.94 73 VAL A CA 1
ATOM 571 C C . VAL A 1 73 ? 3.775 9.191 10.738 1.00 94.94 73 VAL A C 1
ATOM 573 O O . VAL A 1 73 ? 3.960 8.253 11.520 1.00 94.94 73 VAL A O 1
ATOM 576 N N . GLY A 1 74 ? 4.483 9.313 9.616 1.00 93.12 74 GLY A N 1
ATOM 577 C CA . GLY A 1 74 ? 5.494 8.344 9.211 1.00 93.12 74 GLY A CA 1
ATOM 578 C C . GLY A 1 74 ? 4.878 6.993 8.847 1.00 93.12 74 GLY A C 1
ATOM 579 O O . GLY A 1 74 ? 3.851 6.923 8.187 1.00 93.12 74 GLY A O 1
ATOM 580 N N . LYS A 1 75 ? 5.499 5.898 9.300 1.00 90.56 75 LYS A N 1
ATOM 581 C CA . LYS A 1 75 ? 5.122 4.529 8.897 1.00 90.56 75 LYS A CA 1
ATOM 582 C C . LYS A 1 75 ? 3.790 4.024 9.463 1.00 90.56 75 LYS A C 1
ATOM 584 O O . LYS A 1 75 ? 3.407 2.904 9.140 1.00 90.56 75 LYS A O 1
ATOM 589 N N . ILE A 1 76 ? 3.112 4.780 10.328 1.00 94.19 76 ILE A N 1
ATOM 590 C CA . ILE A 1 76 ? 1.887 4.310 10.994 1.00 94.19 76 ILE A CA 1
ATOM 591 C C . ILE A 1 76 ? 0.806 3.965 9.964 1.00 94.19 76 ILE A C 1
ATOM 593 O O . ILE A 1 76 ? 0.262 2.864 10.019 1.00 94.19 76 ILE A O 1
ATOM 597 N N . ASN A 1 77 ? 0.572 4.829 8.974 1.00 93.19 77 ASN A N 1
ATOM 598 C CA . ASN A 1 77 ? -0.425 4.560 7.938 1.00 93.19 77 ASN A CA 1
ATOM 599 C C . ASN A 1 77 ? -0.113 3.287 7.136 1.00 93.19 77 ASN A C 1
ATOM 601 O O . ASN A 1 77 ? -0.976 2.427 6.958 1.00 93.19 77 ASN A O 1
ATOM 605 N N . ASP A 1 78 ? 1.154 3.111 6.753 1.00 89.94 78 ASP A N 1
ATOM 606 C CA . ASP A 1 78 ? 1.621 1.908 6.067 1.00 89.94 78 ASP A CA 1
ATOM 607 C C . ASP A 1 78 ? 1.412 0.647 6.922 1.00 89.94 78 ASP A C 1
ATOM 609 O O . ASP A 1 78 ? 0.925 -0.360 6.412 1.00 89.94 78 ASP A O 1
ATOM 613 N N . ILE A 1 79 ? 1.765 0.674 8.211 1.00 90.25 79 ILE A N 1
ATOM 614 C CA . ILE A 1 79 ? 1.670 -0.490 9.110 1.00 90.25 79 ILE A CA 1
ATOM 615 C C . ILE A 1 79 ? 0.224 -0.962 9.262 1.00 90.25 79 ILE A C 1
ATOM 617 O O . ILE A 1 79 ? -0.028 -2.164 9.206 1.00 90.25 79 ILE A O 1
ATOM 621 N N . PHE A 1 80 ? -0.712 -0.028 9.431 1.00 93.06 80 PHE A N 1
ATOM 622 C CA . PHE A 1 80 ? -2.129 -0.346 9.602 1.00 93.06 80 PHE A CA 1
ATOM 623 C C . PHE A 1 80 ? -2.877 -0.490 8.275 1.00 93.06 80 PHE A C 1
ATOM 625 O O . PHE A 1 80 ? -4.066 -0.793 8.283 1.00 93.06 80 PHE A O 1
ATOM 632 N N . ASN A 1 81 ? -2.201 -0.305 7.136 1.00 91.25 81 ASN A N 1
ATOM 633 C CA . ASN A 1 81 ? -2.829 -0.282 5.815 1.00 91.25 81 ASN A CA 1
ATOM 634 C C . ASN A 1 81 ? -4.030 0.690 5.766 1.00 91.25 81 ASN A C 1
ATOM 636 O O . ASN A 1 81 ? -5.076 0.371 5.204 1.00 91.25 81 ASN A O 1
ATOM 640 N N . GLY A 1 82 ? -3.905 1.838 6.439 1.00 91.44 82 GLY A N 1
ATOM 641 C CA . GLY A 1 82 ? -4.978 2.826 6.598 1.00 91.44 82 GLY A CA 1
ATOM 642 C C . GLY A 1 82 ? -6.129 2.445 7.536 1.00 91.44 82 GLY A C 1
ATOM 643 O O . GLY A 1 82 ? -7.025 3.263 7.732 1.00 91.44 82 GLY A O 1
ATOM 644 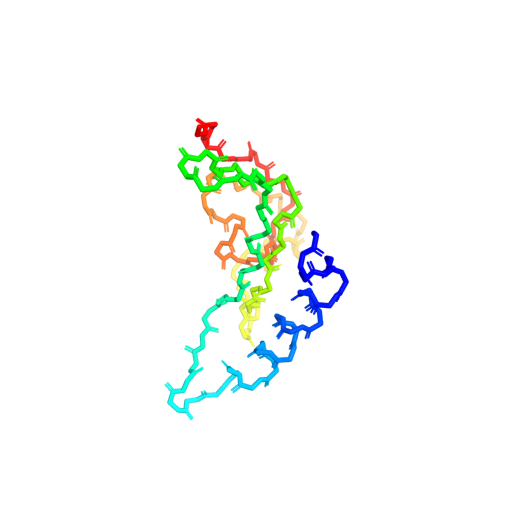N N . ALA A 1 83 ? -6.134 1.251 8.139 1.00 93.00 83 ALA A N 1
ATOM 645 C CA . ALA A 1 83 ? -7.196 0.840 9.056 1.00 93.00 83 ALA A CA 1
ATOM 646 C C . ALA A 1 83 ? -7.261 1.766 10.281 1.00 93.00 83 ALA A C 1
ATOM 648 O O . ALA A 1 83 ? -6.257 1.991 10.962 1.00 93.00 83 ALA A O 1
ATOM 649 N N . GLY A 1 84 ? -8.449 2.315 10.537 1.00 92.44 84 GLY A N 1
ATOM 650 C CA . GLY A 1 84 ? -8.707 3.213 11.657 1.00 92.44 84 GLY A CA 1
ATOM 651 C C . GLY A 1 84 ? -8.024 4.582 11.582 1.00 92.44 84 GLY A C 1
ATOM 652 O O . GLY A 1 84 ? -7.979 5.253 12.607 1.00 92.44 84 GLY A O 1
ATOM 653 N N . ILE A 1 85 ? -7.484 5.005 10.429 1.00 95.31 85 ILE A N 1
ATOM 654 C CA . ILE A 1 85 ? -6.768 6.287 10.265 1.00 95.31 85 ILE A CA 1
ATOM 655 C C . ILE A 1 85 ? -7.614 7.287 9.467 1.00 95.31 85 ILE A C 1
ATOM 657 O O . ILE A 1 85 ? -7.962 7.026 8.318 1.00 95.31 85 ILE A O 1
ATOM 661 N N . ASN A 1 86 ? -7.910 8.450 10.055 1.00 95.25 86 ASN A N 1
ATOM 662 C CA . ASN A 1 86 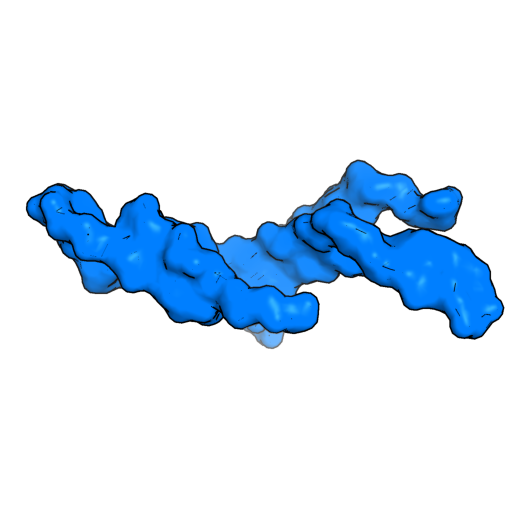? -8.634 9.539 9.390 1.00 95.25 86 ASN A CA 1
ATOM 663 C C . ASN A 1 86 ? -7.700 10.464 8.601 1.00 95.25 86 ASN A C 1
ATOM 665 O O . ASN A 1 86 ? -8.030 10.890 7.494 1.00 95.25 86 ASN A O 1
ATOM 669 N N . HIS A 1 87 ? -6.528 10.767 9.164 1.00 95.75 87 HIS A N 1
ATOM 670 C CA . HIS A 1 87 ? -5.587 11.732 8.603 1.00 95.75 87 HIS A CA 1
ATOM 671 C C . HIS A 1 87 ? -4.174 11.148 8.550 1.00 95.75 87 HIS A C 1
ATOM 673 O O . HIS A 1 87 ? -3.538 10.941 9.581 1.00 95.75 87 HIS A O 1
ATOM 679 N N . ASP A 1 88 ? -3.655 10.909 7.345 1.00 95.38 88 ASP A N 1
ATOM 680 C CA . ASP A 1 88 ? -2.242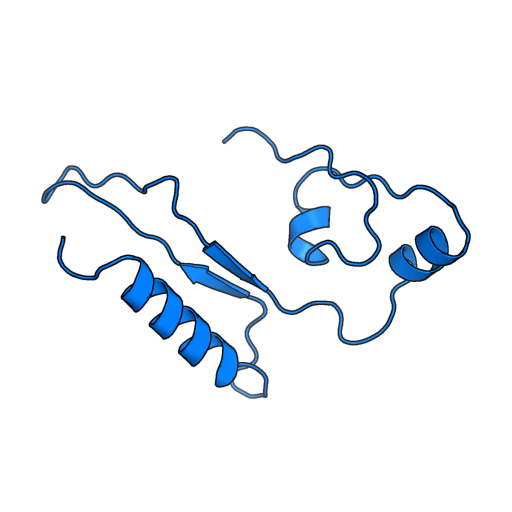 10.579 7.137 1.00 95.38 88 ASP A CA 1
ATOM 681 C C . ASP A 1 88 ? -1.443 11.856 6.848 1.00 95.38 88 ASP A C 1
ATOM 683 O O . ASP A 1 88 ? -1.657 12.529 5.839 1.00 95.38 88 ASP A O 1
ATOM 687 N N . MET A 1 89 ? -0.507 12.185 7.736 1.00 94.69 89 MET A N 1
ATOM 688 C CA . MET A 1 89 ? 0.359 13.363 7.632 1.00 94.69 89 MET A CA 1
ATOM 689 C C . MET A 1 89 ? 1.598 13.113 6.764 1.00 94.69 89 MET A C 1
ATOM 691 O O . MET A 1 89 ? 2.409 14.017 6.550 1.00 94.69 89 MET A O 1
ATOM 695 N N . GLY A 1 90 ? 1.748 11.893 6.247 1.00 87.75 90 GLY A N 1
ATOM 696 C CA . GLY A 1 90 ? 2.798 11.517 5.325 1.00 87.75 90 GLY A CA 1
ATOM 697 C C . GLY A 1 90 ? 4.080 11.039 5.999 1.00 87.75 90 GLY A C 1
ATOM 698 O O . GLY A 1 90 ? 4.220 10.924 7.219 1.00 87.75 90 GLY A O 1
ATOM 699 N N . HIS A 1 91 ? 5.042 10.725 5.139 1.00 84.81 91 HIS A N 1
ATOM 700 C CA . HIS A 1 91 ? 6.334 10.164 5.504 1.00 84.81 91 HIS A CA 1
ATOM 701 C C .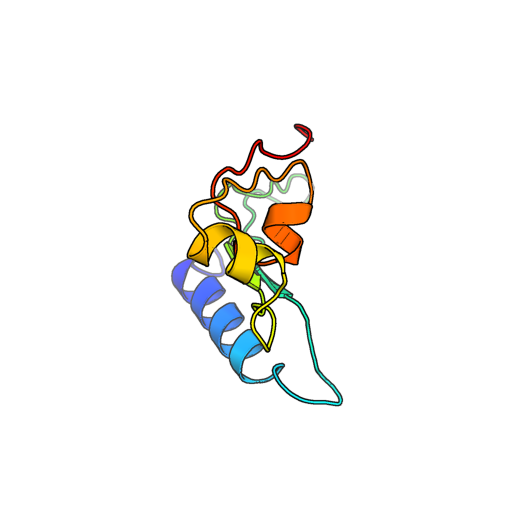 HIS A 1 91 ? 7.434 11.219 5.387 1.00 84.81 91 HIS A C 1
ATOM 703 O O . HIS A 1 91 ? 7.292 12.203 4.657 1.00 84.81 91 HIS A O 1
ATOM 709 N N . ASN A 1 92 ? 8.576 10.978 6.039 1.00 74.81 92 ASN A N 1
ATOM 710 C CA . ASN A 1 92 ? 9.784 11.738 5.732 1.00 74.81 92 ASN A CA 1
ATOM 711 C C . ASN A 1 92 ? 10.058 11.644 4.226 1.00 74.81 92 ASN A C 1
ATOM 713 O O . ASN A 1 92 ? 10.133 10.537 3.680 1.00 74.81 92 ASN A O 1
ATOM 717 N N . LYS A 1 93 ? 10.208 12.800 3.567 1.00 57.94 93 LYS A N 1
ATOM 718 C CA . LYS A 1 93 ? 10.697 12.861 2.187 1.00 57.94 93 LYS A CA 1
ATOM 719 C C . LYS A 1 93 ? 12.077 12.203 2.178 1.00 57.94 93 LYS A C 1
ATOM 721 O O . LYS A 1 93 ? 12.986 12.696 2.843 1.00 57.94 93 LYS A O 1
ATOM 726 N N . SER A 1 94 ? 12.167 11.038 1.541 1.00 51.72 94 SER A N 1
ATOM 727 C CA . SER A 1 94 ? 13.438 10.351 1.287 1.00 51.72 94 SER A CA 1
ATOM 728 C C . SER A 1 94 ? 14.123 10.970 0.082 1.00 51.72 94 SER A C 1
ATOM 730 O O . SER A 1 94 ? 13.380 11.373 -0.842 1.00 51.72 94 SER A O 1
#

Organism: Streptococcus pneumoniae (NCBI:txid1313)

Radius of gyration: 16.66 Å; chains: 1; bounding box: 41×34×40 Å

InterPro domains:
  IPR010045 Phosphopentomutase [PTHR21110] (1-89)
  IPR017850 Alkaline-phosphatase-like, core domain superfamily [G3DSA:3.40.720.10] (58-94)
  IPR017850 Alkaline-phosphatase-like, core domain superfamily [SSF53649] (53-91)
  IPR024052 Phosphopentomutase DeoB cap domain superfamily [G3DSA:3.30.70.1250] (1-57)
  IPR024052 Phosphopentomutase DeoB cap domain superfamily [SSF143856] (1-52)